Protein AF-A0A832MTA8-F1 (afdb_monomer)

Nearest PDB structures (foldseek):
  5yae-assembly1_A  TM=7.258E-01  e=3.281E-05  Streptomyces cinnamoneus

Mean predicted aligned error: 14.56 Å

Sequence (154 aa):
MGLIPLPYLDKSVTKAFFARLLPNEISFMKKYSIFVISITFLFSCTTQKKAAYKIGRKSVTYTDLSRNRPLVTEIWYPTYDIPTEKDTVTSRKAPFKTVKTIQNANVAKGKFPLLLVSHGTGGNRFSMTWFIEKMVQQGYIVVSVGHYGNTTFN

pLDDT: mean 78.02, std 18.76, range [39.62, 98.62]

Secondary structure (DSSP, 8-state):
-PPPPPP---HHHHHHHHTT--HHHHHHHHHHHHHHHHHHHHTS-----PPPPEEEEEEEEEEETTTTEEEEEEEEEEE-PPPPGGGG---TT-SSPPPP-EETPPPPSS---EEEEE--TT--TTTTHHHHHHHHHTT-EEEEEPPTTS-S--

Foldseek 3Di:
DDDDDDDDDDPVVVVVVVVPCDPVNVVVVVVVVVVVVVVVVVPPDPPPPDDFFAKAKEWDWDAPPVVRFIKTKIKIAGAPDDADPVQPDDPPPDPDDDGRYHYPGDHDDDDAAEAEDEDDAAAAQCRPVVVVNVRRRVGHTYMGIGGGPGHPDD

Structure (mmCIF, N/CA/C/O backbone):
data_AF-A0A832MTA8-F1
#
_entry.id   AF-A0A832MTA8-F1
#
loop_
_atom_site.group_PDB
_atom_site.id
_atom_site.type_symbol
_atom_site.label_atom_id
_atom_site.label_alt_id
_atom_site.label_comp_id
_atom_site.label_asym_id
_atom_site.label_entity_id
_atom_site.label_seq_id
_atom_site.pdbx_PDB_ins_code
_atom_site.Cartn_x
_atom_site.Cartn_y
_atom_site.Cartn_z
_atom_site.occupancy
_atom_site.B_iso_or_equiv
_atom_site.auth_seq_id
_atom_site.auth_comp_id
_atom_site.auth_asym_id
_atom_site.auth_atom_id
_atom_site.pdbx_PDB_model_num
ATOM 1 N N . MET A 1 1 ? -75.261 -12.636 43.009 1.00 45.19 1 MET A N 1
ATOM 2 C CA . MET A 1 1 ? -73.831 -12.374 42.734 1.00 45.19 1 MET A CA 1
ATOM 3 C C . MET A 1 1 ? -73.690 -10.897 42.408 1.00 45.19 1 MET A C 1
ATOM 5 O O . MET A 1 1 ? -74.191 -10.472 41.377 1.00 45.19 1 MET A O 1
ATOM 9 N N . GLY A 1 2 ? -73.173 -10.109 43.354 1.00 39.62 2 GLY A N 1
ATOM 10 C CA . GLY A 1 2 ? -73.123 -8.645 43.279 1.00 39.62 2 GLY A CA 1
ATOM 11 C C . GLY A 1 2 ? -71.828 -8.135 42.646 1.00 39.62 2 GLY A C 1
ATOM 12 O O . GLY A 1 2 ? -70.755 -8.665 42.923 1.00 39.62 2 GLY A O 1
ATOM 13 N N . LEU A 1 3 ? -71.950 -7.109 41.805 1.00 45.28 3 LEU A N 1
ATOM 14 C CA . LEU A 1 3 ? -70.840 -6.344 41.239 1.00 45.28 3 LEU A CA 1
ATOM 15 C C . LEU A 1 3 ? -70.431 -5.245 42.231 1.00 45.28 3 LEU A C 1
ATOM 17 O O . LEU A 1 3 ? -71.273 -4.469 42.679 1.00 45.28 3 LEU A O 1
ATOM 21 N N . ILE A 1 4 ? -69.144 -5.182 42.569 1.00 45.72 4 ILE A N 1
ATOM 22 C CA . ILE A 1 4 ? -68.544 -4.115 43.383 1.00 45.72 4 ILE A CA 1
ATOM 23 C C . ILE A 1 4 ? -68.173 -2.956 42.437 1.00 45.72 4 ILE A C 1
ATOM 25 O O . ILE A 1 4 ? -67.490 -3.214 41.443 1.00 45.72 4 ILE A O 1
ATOM 29 N N . PRO A 1 5 ? -68.573 -1.695 42.692 1.00 51.38 5 PRO A N 1
ATOM 30 C CA . PRO A 1 5 ? -68.149 -0.567 41.869 1.00 51.38 5 PRO A CA 1
ATOM 31 C C . PRO A 1 5 ? -66.755 -0.067 42.288 1.00 51.38 5 PRO A C 1
ATOM 33 O O . PRO A 1 5 ? -66.434 0.013 43.473 1.00 51.38 5 PRO A O 1
ATOM 36 N N . LEU A 1 6 ? -65.925 0.288 41.303 1.00 49.66 6 LEU A N 1
ATOM 37 C CA . LEU A 1 6 ? -64.632 0.956 41.502 1.00 49.66 6 LEU A CA 1
ATOM 38 C C . LEU A 1 6 ? -64.834 2.421 41.938 1.00 49.66 6 LEU A C 1
ATOM 40 O O . LEU A 1 6 ? -65.767 3.069 41.456 1.00 49.66 6 LEU A O 1
ATOM 44 N N . PRO A 1 7 ? -63.961 2.977 42.800 1.00 54.59 7 PRO A N 1
ATOM 45 C CA . PRO A 1 7 ? -64.104 4.347 43.266 1.00 54.59 7 PRO A CA 1
ATOM 46 C C . PRO A 1 7 ? -63.804 5.343 42.140 1.00 54.59 7 PRO A C 1
ATOM 48 O O . PRO A 1 7 ? -62.797 5.257 41.435 1.00 54.59 7 PRO A O 1
ATOM 51 N N . TYR A 1 8 ? -64.711 6.304 41.993 1.00 56.25 8 TYR A N 1
ATOM 52 C CA . TYR A 1 8 ? -64.621 7.424 41.067 1.00 56.25 8 TYR A CA 1
ATOM 53 C C . TYR A 1 8 ? -63.523 8.389 41.537 1.00 56.25 8 TYR A C 1
ATOM 55 O O . TYR A 1 8 ? -63.620 8.981 42.611 1.00 56.25 8 TYR A O 1
ATOM 63 N N . LEU A 1 9 ? -62.454 8.516 40.748 1.00 54.28 9 LEU A N 1
ATOM 64 C CA . LEU A 1 9 ? -61.319 9.384 41.057 1.00 54.28 9 LEU A CA 1
ATOM 65 C C . LEU A 1 9 ? -61.709 10.858 40.840 1.00 54.28 9 LEU A C 1
ATOM 67 O O . LEU A 1 9 ? -62.015 11.272 39.719 1.00 54.28 9 LEU A O 1
ATOM 71 N N . ASP A 1 10 ? -61.692 11.650 41.911 1.00 56.66 10 ASP A N 1
ATOM 72 C CA . ASP A 1 10 ? -62.034 13.072 41.880 1.00 56.66 10 ASP A CA 1
ATOM 73 C C . ASP A 1 10 ? -60.977 13.898 41.114 1.00 56.66 10 ASP A C 1
ATOM 75 O O . ASP A 1 10 ? -59.801 13.978 41.482 1.00 56.66 10 ASP A O 1
ATOM 79 N N . LYS A 1 11 ? -61.413 14.554 40.031 1.00 55.97 11 LYS A N 1
ATOM 80 C CA . LYS A 1 11 ? -60.588 15.439 39.191 1.00 55.97 11 LYS A CA 1
ATOM 81 C C . LYS A 1 11 ? -60.224 16.766 39.884 1.00 55.97 11 LYS A C 1
ATOM 83 O O . LYS A 1 11 ? -59.409 17.519 39.351 1.00 55.97 11 LYS A O 1
ATOM 88 N N . SER A 1 12 ? -60.802 17.072 41.047 1.00 54.53 12 SER A N 1
ATOM 89 C CA . SER A 1 12 ? -60.493 18.276 41.830 1.00 54.53 12 SER A CA 1
ATOM 90 C C . SER A 1 12 ? -59.160 18.158 42.588 1.00 54.53 12 SER A C 1
ATOM 92 O O . SER A 1 12 ? -58.394 19.122 42.663 1.00 54.53 12 SER A O 1
ATOM 94 N N . VAL A 1 13 ? -58.814 16.947 43.040 1.00 55.06 13 VAL A N 1
ATOM 95 C CA . VAL A 1 13 ? -57.594 16.666 43.815 1.00 55.06 13 VAL A CA 1
ATOM 96 C C . VAL A 1 13 ? -56.341 16.737 42.935 1.00 55.06 13 VAL A C 1
ATOM 98 O O . VAL A 1 13 ? -55.301 17.246 43.352 1.00 55.06 13 VAL A O 1
ATOM 101 N N . THR A 1 14 ? -56.447 16.324 41.670 1.00 51.00 14 THR A N 1
ATOM 102 C CA . THR A 1 14 ? -55.333 16.398 40.708 1.00 51.00 14 THR A CA 1
ATOM 103 C C . THR A 1 14 ? -55.029 17.830 40.259 1.00 51.00 14 THR A C 1
ATOM 105 O O . THR A 1 14 ? -53.866 18.160 40.030 1.00 51.00 14 THR A O 1
ATOM 108 N N . LYS A 1 15 ? -56.028 18.725 40.216 1.00 48.62 15 LYS A N 1
ATOM 109 C CA . LYS A 1 15 ? -55.802 20.158 39.949 1.00 48.62 15 LYS A CA 1
ATOM 110 C C . LYS A 1 15 ? -55.119 20.881 41.114 1.00 48.62 15 LYS A C 1
ATOM 112 O O . LYS A 1 15 ? -54.278 21.744 40.869 1.00 48.62 15 LYS A O 1
ATOM 117 N N . ALA A 1 16 ? -55.428 20.517 42.359 1.00 47.94 16 ALA A N 1
ATOM 118 C CA . ALA A 1 16 ? -54.817 21.134 43.540 1.00 47.94 16 ALA A CA 1
ATOM 119 C C . ALA A 1 16 ? -53.334 20.756 43.713 1.00 47.94 16 ALA A C 1
ATOM 121 O O . ALA A 1 16 ? -52.541 21.574 44.176 1.00 47.94 16 A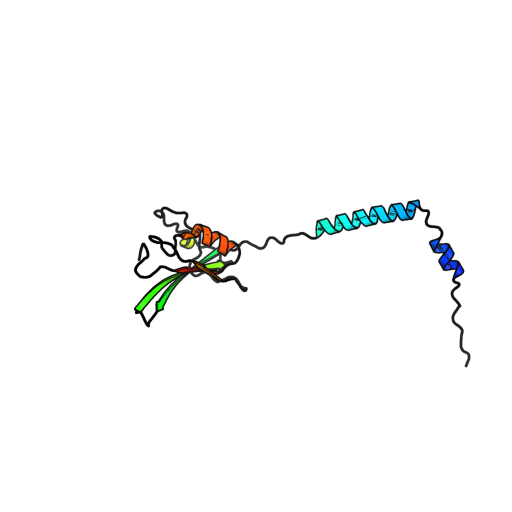LA A O 1
ATOM 122 N N . PHE A 1 17 ? -52.943 19.552 43.284 1.00 49.97 17 PHE A N 1
ATOM 123 C CA . PHE A 1 17 ? -51.554 19.097 43.374 1.00 49.97 17 PHE A CA 1
ATOM 124 C C . PHE A 1 17 ? -50.619 19.836 42.397 1.00 49.97 17 PHE A C 1
ATOM 126 O O . PHE A 1 17 ? -49.465 20.098 42.721 1.00 49.97 17 PHE A O 1
ATOM 133 N N . PHE A 1 18 ? -51.126 20.252 41.229 1.00 48.38 18 PHE A N 1
ATOM 134 C CA . PHE A 1 18 ? -50.344 21.007 40.239 1.00 48.38 18 PHE A CA 1
ATOM 135 C C . PHE A 1 18 ? -50.323 22.528 40.472 1.00 48.38 18 PHE A C 1
ATOM 137 O O . PHE A 1 18 ? -49.414 23.202 39.994 1.00 48.38 18 PHE A O 1
ATOM 144 N N . ALA A 1 19 ? -51.275 23.086 41.226 1.00 48.56 19 ALA A N 1
ATOM 145 C CA . ALA A 1 19 ? -51.400 24.535 41.424 1.00 48.56 19 ALA A CA 1
ATOM 146 C C . ALA A 1 19 ? -50.484 25.127 42.519 1.00 48.56 19 ALA A C 1
ATOM 148 O O . ALA A 1 19 ? -50.517 26.335 42.747 1.00 48.56 19 ALA A O 1
ATOM 149 N N . ARG A 1 20 ? -49.672 24.309 43.208 1.00 50.44 20 ARG A N 1
ATOM 150 C CA . ARG A 1 20 ? -48.833 24.752 44.343 1.00 50.44 20 ARG A CA 1
ATOM 151 C C . ARG A 1 20 ? -47.325 24.727 44.086 1.00 50.44 20 ARG A C 1
ATOM 153 O O . ARG A 1 20 ? -46.544 24.937 45.011 1.00 50.44 20 ARG A O 1
ATOM 160 N N . LEU A 1 21 ? -46.895 24.535 42.843 1.00 53.91 21 LEU A N 1
ATOM 161 C CA . LEU A 1 21 ? -45.504 24.798 42.480 1.00 53.91 21 LEU A CA 1
ATOM 162 C C . LEU A 1 21 ? -45.344 26.303 42.265 1.00 53.91 21 LEU A C 1
ATOM 164 O O . LEU A 1 21 ? -45.790 26.857 41.262 1.00 53.91 21 LEU A O 1
ATOM 168 N N . LEU A 1 22 ? -44.749 26.972 43.255 1.00 59.28 22 LEU A N 1
ATOM 169 C CA . LEU A 1 22 ? -44.423 28.394 43.183 1.00 59.28 22 LEU A CA 1
ATOM 170 C C . LEU A 1 22 ? -43.591 28.659 41.909 1.00 59.28 22 LEU A C 1
ATOM 172 O O . LEU A 1 22 ? -42.738 27.838 41.569 1.00 59.28 22 LEU A O 1
ATOM 176 N N . PRO A 1 23 ? -43.770 29.791 41.205 1.00 57.44 23 PRO A N 1
ATOM 177 C CA . PRO A 1 23 ? -43.077 30.077 39.939 1.00 57.44 23 PRO A CA 1
ATOM 178 C C . PRO A 1 23 ? -41.539 29.970 40.021 1.00 57.44 23 PRO A C 1
ATOM 180 O O . PRO A 1 23 ? -40.878 29.676 39.022 1.00 57.44 23 PRO A O 1
ATOM 183 N N . ASN A 1 24 ? -40.972 30.123 41.222 1.00 55.72 24 ASN A N 1
ATOM 184 C CA . ASN A 1 24 ? -39.550 29.921 41.495 1.00 55.72 24 ASN A CA 1
ATOM 185 C C . ASN A 1 24 ? -39.102 28.453 41.381 1.00 55.72 24 ASN A C 1
ATOM 187 O O . ASN A 1 24 ? -38.003 28.217 40.891 1.00 55.72 24 ASN A O 1
ATOM 191 N N . GLU A 1 25 ? -39.942 27.479 41.738 1.00 56.44 25 GLU A N 1
ATOM 192 C CA . GLU A 1 25 ? -39.642 26.038 41.646 1.00 56.44 25 GLU A CA 1
ATOM 193 C C . GLU A 1 25 ? -39.560 25.578 40.180 1.00 56.44 25 GLU A C 1
ATOM 195 O O . GLU A 1 25 ? -38.669 24.827 39.793 1.00 56.44 25 GLU A O 1
ATOM 200 N N . ILE A 1 26 ? -40.434 26.106 39.316 1.00 59.16 26 ILE A N 1
ATOM 201 C CA . ILE A 1 26 ? -40.448 25.796 37.875 1.00 59.16 26 ILE A CA 1
ATOM 202 C C . ILE A 1 26 ? -39.219 26.402 37.177 1.00 59.16 26 ILE A C 1
ATOM 204 O O . ILE A 1 26 ? -38.578 25.751 36.348 1.00 59.16 26 ILE A O 1
ATOM 208 N N . SER A 1 27 ? -38.861 27.640 37.533 1.00 59.38 27 SER A N 1
ATOM 209 C CA . SER A 1 27 ? -37.636 28.312 37.076 1.00 59.38 27 SER A CA 1
ATOM 210 C C . SER A 1 27 ? -36.379 27.559 37.523 1.00 59.38 27 SER A C 1
ATOM 212 O O . SER A 1 27 ? -35.484 27.305 36.712 1.00 59.38 27 SER A O 1
ATOM 214 N N . PHE A 1 28 ? -36.353 27.130 38.788 1.00 62.59 28 PHE A N 1
ATOM 215 C CA . PHE A 1 28 ? -35.290 26.328 39.383 1.00 62.59 28 PHE A CA 1
ATOM 216 C C . PHE A 1 28 ? -35.121 25.012 38.609 1.00 62.59 28 PHE A C 1
ATOM 218 O O . PHE A 1 28 ? -34.079 24.802 37.987 1.00 62.59 28 PHE A O 1
ATOM 225 N N . MET A 1 29 ? -36.166 24.187 38.499 1.00 60.28 29 MET A N 1
ATOM 226 C CA . MET A 1 29 ? -36.124 22.896 37.792 1.00 60.28 29 MET A CA 1
ATOM 227 C C . MET A 1 29 ? -35.709 23.012 36.315 1.00 60.28 29 MET A C 1
ATOM 229 O O . MET A 1 29 ? -34.962 22.167 35.819 1.00 60.28 29 MET A O 1
ATOM 233 N N . LYS A 1 30 ? -36.116 24.075 35.607 1.00 57.09 30 LYS A N 1
ATOM 234 C CA . LYS A 1 30 ? -35.725 24.316 34.205 1.00 57.09 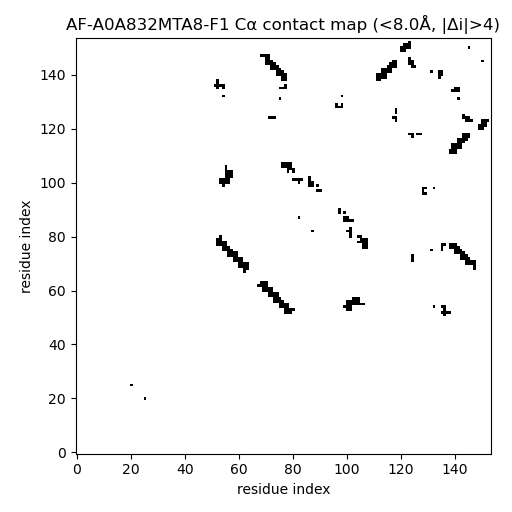30 LYS A CA 1
ATOM 235 C C . LYS A 1 30 ? -34.237 24.671 34.070 1.00 57.09 30 LYS A C 1
ATOM 237 O O . LYS A 1 30 ? -33.592 24.237 33.118 1.00 57.09 30 LYS A O 1
ATOM 242 N N . LYS A 1 31 ? -33.671 25.393 35.045 1.00 60.00 31 LYS A N 1
ATOM 243 C CA . LYS A 1 31 ? -32.244 25.760 35.102 1.00 60.00 31 LYS A CA 1
ATOM 244 C C . LYS A 1 31 ? -31.352 24.542 35.364 1.00 60.00 31 LYS A C 1
ATOM 246 O O . LYS A 1 31 ? -30.348 24.372 34.675 1.00 60.00 31 LYS A O 1
ATOM 251 N N . TYR A 1 32 ? -31.752 23.659 36.285 1.00 63.19 32 TYR A N 1
ATOM 252 C CA . TYR A 1 32 ? -31.035 22.401 36.540 1.00 63.19 32 TYR A CA 1
ATOM 253 C C . TYR A 1 32 ? -31.218 21.388 35.406 1.00 63.19 32 TYR A C 1
ATOM 255 O O . TYR A 1 32 ? -30.266 20.694 35.069 1.00 63.19 32 TYR A O 1
ATOM 263 N N . SER A 1 33 ? -32.381 21.347 34.747 1.00 60.69 33 SER A N 1
ATOM 264 C CA . SER A 1 33 ? -32.599 20.494 33.570 1.00 60.69 33 SER A CA 1
ATOM 265 C C . SER A 1 33 ? -31.689 20.888 32.396 1.00 60.69 33 SER A C 1
ATOM 267 O O . SER A 1 33 ? -31.032 20.021 31.823 1.00 60.69 33 SER A O 1
ATOM 269 N N . ILE A 1 34 ? -31.539 22.188 32.105 1.00 61.38 34 ILE A N 1
ATOM 270 C CA . ILE A 1 34 ? -30.582 22.687 31.095 1.00 61.38 34 ILE A CA 1
ATOM 271 C C . ILE A 1 34 ? -29.134 22.351 31.489 1.00 61.38 34 ILE A C 1
ATOM 273 O O . ILE A 1 34 ? -28.332 21.968 30.638 1.00 61.38 34 ILE A O 1
ATOM 277 N N . PHE A 1 35 ? -28.793 22.446 32.777 1.00 64.38 35 PHE A N 1
ATOM 278 C CA . PHE A 1 35 ? -27.452 22.124 33.269 1.00 64.38 35 PHE A CA 1
ATOM 279 C C . PHE A 1 35 ? -27.125 20.623 33.150 1.00 64.38 35 PHE A C 1
ATOM 281 O O . PHE A 1 35 ? -26.031 20.260 32.722 1.00 64.38 35 PHE A O 1
ATOM 288 N N . VAL A 1 36 ? -28.090 19.744 33.444 1.00 65.19 36 VAL A N 1
ATOM 289 C CA . VAL A 1 36 ? -27.952 18.280 33.327 1.00 65.19 36 VAL A CA 1
ATOM 290 C C . VAL A 1 36 ? -27.879 17.829 31.860 1.00 65.19 36 VAL A C 1
ATOM 292 O O . VAL A 1 36 ? -27.093 16.936 31.535 1.00 65.19 36 VAL A O 1
ATOM 295 N N . ILE A 1 37 ? -28.624 18.472 30.953 1.00 63.69 37 ILE A N 1
ATOM 296 C CA . ILE A 1 37 ? -28.548 18.214 29.502 1.00 63.69 37 ILE A CA 1
ATOM 297 C C . ILE A 1 37 ? -27.181 18.650 28.941 1.00 63.69 37 ILE A C 1
ATOM 299 O O . ILE A 1 37 ? -26.559 17.905 28.185 1.00 63.69 37 ILE A O 1
ATOM 303 N N . SER A 1 38 ? -26.654 19.803 29.365 1.00 61.81 38 SER A N 1
ATOM 304 C CA . SER A 1 38 ? -25.304 20.249 28.977 1.00 61.81 38 SER A CA 1
ATOM 305 C C . SER A 1 38 ? -24.198 19.332 29.512 1.00 61.81 38 SER A C 1
ATOM 307 O O . SER A 1 38 ? -23.239 19.044 28.799 1.00 61.81 38 SER A O 1
ATOM 309 N N . ILE A 1 39 ? -24.336 18.819 30.739 1.00 64.12 39 ILE A N 1
ATOM 310 C CA . ILE A 1 39 ? -23.382 17.868 31.330 1.00 64.12 39 ILE A CA 1
ATOM 311 C C . ILE A 1 39 ? -23.395 16.516 30.607 1.00 64.12 39 ILE A C 1
ATOM 313 O O . ILE A 1 39 ? -22.334 15.953 30.353 1.00 64.12 39 ILE A O 1
ATOM 317 N N . THR A 1 40 ? -24.560 16.001 30.216 1.00 60.59 40 THR A N 1
ATOM 318 C CA . THR A 1 40 ? -24.658 14.717 29.495 1.00 60.59 40 THR A CA 1
ATOM 319 C C . THR A 1 40 ? -24.173 14.806 28.044 1.00 60.59 40 THR A C 1
ATOM 321 O O . THR A 1 40 ? -23.583 13.846 27.542 1.00 60.59 40 THR A O 1
ATOM 324 N N . PHE A 1 41 ? -24.309 15.966 27.390 1.00 60.81 4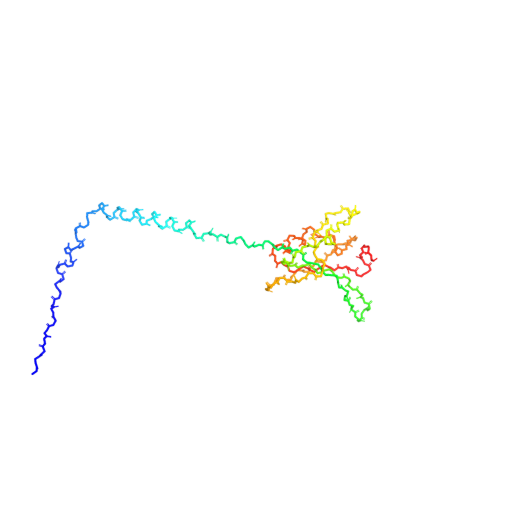1 PHE A N 1
ATOM 325 C CA . PHE A 1 41 ? -23.750 16.201 26.053 1.00 60.81 41 PHE A CA 1
ATOM 326 C C . PHE A 1 41 ? -22.209 16.197 26.049 1.00 60.81 41 PHE A C 1
ATOM 328 O O . PHE A 1 41 ? -21.590 15.682 25.118 1.00 60.81 41 PHE A O 1
ATOM 335 N N . LEU A 1 42 ? -21.578 16.680 27.126 1.00 60.34 42 LEU A N 1
ATOM 336 C CA . LEU A 1 42 ? -20.116 16.686 27.282 1.00 60.34 42 LEU A CA 1
ATOM 337 C C . LEU A 1 42 ? -19.512 15.287 27.512 1.00 60.34 42 LEU A C 1
ATOM 339 O O . LEU A 1 42 ? -18.334 15.083 27.227 1.00 60.34 42 LEU A O 1
ATOM 343 N N . PHE A 1 43 ? -20.300 14.305 27.965 1.00 59.16 43 PHE A N 1
ATOM 344 C CA . PHE A 1 43 ? -19.830 12.932 28.206 1.00 59.16 43 PHE A CA 1
ATOM 345 C C . PHE A 1 43 ? -19.937 11.991 26.988 1.00 59.16 43 PHE A C 1
ATOM 347 O O . PHE A 1 43 ? -19.394 10.887 27.029 1.00 59.16 43 PHE A O 1
ATOM 354 N N . SER A 1 44 ? -20.580 12.400 25.886 1.00 57.41 44 SER A N 1
ATOM 355 C CA . SER A 1 44 ? -20.823 11.514 24.727 1.00 57.41 44 SER A CA 1
ATOM 356 C C . SER A 1 44 ? -19.655 11.355 23.745 1.00 57.41 44 SER A C 1
ATOM 358 O O . SER A 1 44 ? -19.775 10.597 22.787 1.00 57.41 44 SER A O 1
ATOM 360 N N . CYS A 1 45 ? -18.504 11.998 23.962 1.00 56.03 45 CYS A N 1
ATOM 361 C CA . CYS A 1 45 ? -17.348 11.846 23.070 1.00 56.03 45 CYS A CA 1
ATOM 362 C C . CYS A 1 45 ? -16.156 11.192 23.776 1.00 56.03 45 CYS A C 1
ATOM 364 O O . CYS A 1 45 ? -15.069 11.760 23.873 1.00 56.03 45 CYS A O 1
ATOM 366 N N . THR A 1 46 ? -16.337 9.965 24.265 1.00 61.72 46 THR A N 1
ATOM 367 C CA . THR A 1 46 ? -15.185 9.104 24.553 1.00 61.72 46 THR A CA 1
ATOM 368 C C . THR A 1 46 ? -14.762 8.437 23.245 1.00 61.72 46 THR A C 1
ATOM 370 O O . THR A 1 46 ? -15.297 7.416 22.822 1.00 61.72 46 THR A O 1
ATOM 373 N N . THR A 1 47 ? -13.804 9.045 22.541 1.00 64.81 47 THR A N 1
ATOM 374 C CA . THR A 1 47 ? -13.166 8.384 21.398 1.00 64.81 47 THR A CA 1
ATOM 375 C C . THR A 1 47 ? -12.360 7.200 21.927 1.00 64.81 47 THR A C 1
ATOM 377 O O . THR A 1 47 ? -11.304 7.358 22.539 1.00 64.81 47 THR A O 1
ATOM 380 N N . GLN A 1 48 ? -12.871 5.984 21.727 1.00 60.88 48 GLN A N 1
ATOM 381 C CA . GLN A 1 48 ? -12.132 4.771 22.053 1.00 60.88 48 GLN A CA 1
ATOM 382 C C . GLN A 1 48 ? -10.857 4.751 21.202 1.00 60.88 48 GLN A C 1
ATOM 384 O O . GLN A 1 48 ? -10.904 4.541 19.988 1.00 60.88 48 GLN A O 1
ATOM 389 N N . LYS A 1 49 ? -9.705 5.014 21.829 1.00 62.00 49 LYS A N 1
ATOM 390 C CA . LYS A 1 49 ? -8.401 5.017 21.163 1.00 62.00 49 LYS A CA 1
ATOM 391 C C . LYS A 1 49 ? -8.073 3.592 20.716 1.00 62.00 49 LYS A C 1
ATOM 393 O O . LYS A 1 49 ? -7.486 2.813 21.463 1.00 62.00 49 LYS A O 1
ATOM 398 N N . LYS A 1 50 ? -8.490 3.231 19.500 1.00 66.50 50 LYS A N 1
ATOM 399 C CA . LYS A 1 50 ? -8.153 1.944 18.887 1.00 66.50 50 LYS A CA 1
ATOM 400 C C . LYS A 1 50 ? -6.629 1.852 18.778 1.00 66.50 50 LYS A C 1
ATOM 402 O O . LYS A 1 50 ? -5.980 2.828 18.399 1.00 66.50 50 LYS A O 1
ATOM 407 N N . ALA A 1 51 ? -6.059 0.699 19.130 1.00 72.88 51 ALA A N 1
ATOM 408 C CA . ALA A 1 51 ? -4.627 0.466 18.976 1.00 72.88 51 ALA A CA 1
ATOM 409 C C . ALA A 1 51 ? -4.212 0.778 17.530 1.00 72.88 51 ALA A C 1
ATOM 411 O O . ALA A 1 51 ? -4.819 0.262 16.586 1.00 72.88 5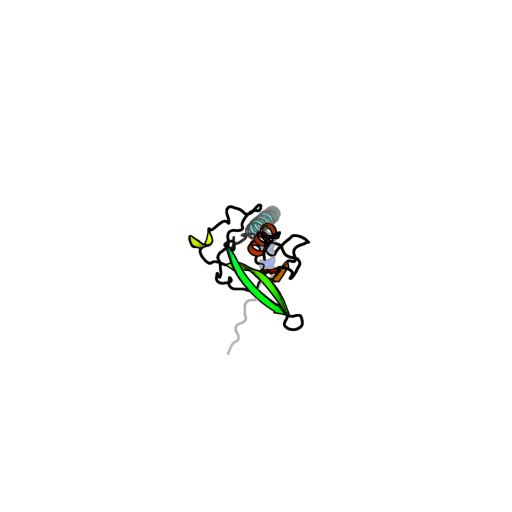1 ALA A O 1
ATOM 412 N N . ALA A 1 52 ? -3.219 1.655 17.370 1.00 86.56 52 ALA A N 1
ATOM 413 C CA . ALA A 1 52 ? -2.751 2.074 16.057 1.00 86.56 52 ALA A CA 1
ATOM 414 C C . ALA A 1 52 ? -2.194 0.869 15.293 1.00 86.56 52 ALA A C 1
ATOM 416 O O . ALA A 1 52 ? -1.464 0.049 15.856 1.00 86.56 52 ALA A O 1
ATOM 417 N N . TYR A 1 53 ? -2.538 0.763 14.011 1.00 94.81 53 TYR A N 1
ATOM 418 C CA . TYR A 1 53 ? -2.023 -0.307 13.171 1.00 94.81 53 TYR A CA 1
ATOM 419 C C . TYR A 1 53 ? -0.509 -0.187 13.001 1.00 94.81 53 TYR A C 1
ATOM 421 O O . TYR A 1 53 ? 0.029 0.897 12.758 1.00 94.81 53 TYR A O 1
ATOM 429 N N . LYS A 1 54 ? 0.170 -1.330 13.076 1.00 95.38 54 LYS A N 1
ATOM 430 C CA . LYS A 1 54 ? 1.509 -1.484 12.511 1.00 95.38 54 LYS A CA 1
ATOM 431 C C . LYS A 1 54 ? 1.368 -1.783 11.020 1.00 95.38 54 LYS A C 1
ATOM 433 O O . LYS A 1 54 ? 0.267 -2.029 10.525 1.00 95.38 54 LYS A O 1
ATOM 438 N N . ILE A 1 55 ? 2.486 -1.762 10.306 1.00 95.56 55 ILE A N 1
ATOM 439 C CA . ILE A 1 55 ? 2.497 -1.895 8.849 1.00 95.56 55 ILE A CA 1
ATOM 440 C C . ILE A 1 55 ? 3.096 -3.248 8.484 1.00 95.56 55 ILE A C 1
ATOM 442 O O . ILE A 1 55 ? 4.280 -3.491 8.709 1.00 95.56 55 ILE A O 1
ATOM 446 N N . GLY A 1 56 ? 2.272 -4.127 7.926 1.00 96.19 56 GLY A N 1
ATOM 447 C CA . GLY A 1 56 ? 2.724 -5.328 7.240 1.00 96.19 56 GLY A CA 1
ATOM 448 C C . GLY A 1 56 ? 3.110 -4.996 5.802 1.00 96.19 56 GLY A C 1
ATOM 449 O O . GLY A 1 56 ? 2.548 -4.072 5.206 1.00 96.19 56 GLY A O 1
ATOM 450 N N . ARG A 1 57 ? 4.076 -5.731 5.250 1.00 95.31 57 ARG A N 1
ATOM 451 C CA . ARG A 1 57 ? 4.523 -5.570 3.863 1.00 95.31 57 ARG A CA 1
ATOM 452 C C . ARG A 1 57 ? 4.697 -6.917 3.180 1.00 95.31 57 ARG A C 1
ATOM 454 O O . ARG A 1 57 ? 5.286 -7.831 3.752 1.00 95.31 57 ARG A O 1
ATOM 461 N N . LYS A 1 58 ? 4.244 -7.018 1.932 1.00 95.56 58 LYS A N 1
ATOM 462 C CA . LYS A 1 58 ? 4.457 -8.181 1.067 1.00 95.56 58 LYS A CA 1
ATOM 463 C C . LYS A 1 58 ? 4.860 -7.734 -0.335 1.00 95.56 58 LYS A C 1
ATOM 465 O O . LYS A 1 58 ? 4.190 -6.894 -0.926 1.00 95.56 58 LYS A O 1
ATOM 470 N N . SER A 1 59 ? 5.915 -8.338 -0.871 1.00 94.50 59 SER A N 1
ATOM 471 C CA . SER A 1 59 ? 6.342 -8.151 -2.261 1.00 94.50 59 SER A CA 1
ATOM 472 C C . SER A 1 59 ? 5.802 -9.302 -3.106 1.00 94.50 59 SER A C 1
ATOM 474 O O . SER A 1 59 ? 5.959 -10.465 -2.734 1.00 94.50 59 SER A O 1
ATOM 476 N N . VAL A 1 60 ? 5.151 -8.992 -4.223 1.00 95.75 60 VAL A N 1
ATOM 477 C CA . VAL A 1 60 ? 4.592 -9.971 -5.165 1.00 95.75 60 VAL A CA 1
ATOM 478 C C . VAL A 1 60 ? 4.889 -9.504 -6.584 1.00 95.75 60 VAL A C 1
ATOM 480 O O . VAL A 1 60 ? 4.789 -8.315 -6.871 1.00 95.75 60 VAL A O 1
ATOM 483 N N . THR A 1 61 ? 5.216 -10.424 -7.484 1.00 95.25 61 THR A N 1
ATOM 484 C CA . THR A 1 61 ? 5.318 -10.122 -8.916 1.00 95.25 61 THR A CA 1
ATOM 485 C C . THR A 1 61 ? 4.125 -10.733 -9.629 1.00 95.25 61 THR A C 1
ATOM 487 O O . THR A 1 61 ? 3.934 -11.946 -9.588 1.00 95.25 61 THR A O 1
ATOM 490 N N . TYR A 1 62 ? 3.329 -9.888 -10.278 1.00 94.44 62 TYR A N 1
ATOM 491 C CA . TYR A 1 62 ? 2.283 -10.327 -11.199 1.00 94.44 62 TYR A CA 1
ATOM 492 C C . TYR A 1 62 ? 2.812 -10.260 -12.625 1.00 94.44 62 TYR A C 1
ATOM 494 O O . TYR A 1 62 ? 3.572 -9.352 -12.947 1.00 94.44 62 TYR A O 1
ATOM 502 N N . THR A 1 63 ? 2.395 -11.180 -13.487 1.00 95.12 63 THR A N 1
ATOM 503 C CA . THR A 1 63 ? 2.801 -11.169 -14.895 1.00 95.12 63 THR A CA 1
ATOM 504 C C . THR A 1 63 ? 1.575 -10.984 -15.765 1.00 95.12 63 THR A C 1
ATOM 506 O O . THR A 1 63 ? 0.664 -11.809 -15.748 1.00 95.12 63 THR A O 1
ATOM 509 N N . ASP A 1 64 ? 1.558 -9.908 -16.546 1.00 94.25 64 ASP A N 1
ATOM 510 C CA . ASP A 1 64 ? 0.623 -9.785 -17.656 1.00 94.25 64 ASP A CA 1
ATOM 511 C C . ASP A 1 64 ? 1.124 -10.663 -18.806 1.00 94.25 64 ASP A C 1
ATOM 513 O O . ASP A 1 64 ? 2.032 -10.281 -19.550 1.00 94.25 64 ASP A O 1
ATOM 517 N N . LEU A 1 65 ? 0.547 -11.862 -18.911 1.00 95.25 65 LEU A N 1
ATOM 518 C CA . LEU A 1 65 ? 0.944 -12.881 -19.883 1.00 95.25 65 LEU A CA 1
ATOM 519 C C . LEU A 1 65 ? 0.741 -12.423 -21.332 1.00 95.25 65 LEU A C 1
ATOM 521 O O . LEU A 1 65 ? 1.530 -12.797 -22.192 1.00 95.25 65 LEU A O 1
ATOM 525 N N . SER A 1 66 ? -0.257 -11.574 -21.602 1.00 97.06 66 SER A N 1
ATOM 526 C CA . SER A 1 66 ? -0.553 -11.100 -22.963 1.00 97.06 66 SER A CA 1
ATOM 527 C C . SER A 1 66 ? 0.555 -10.215 -23.540 1.00 97.06 66 SER A C 1
ATOM 529 O O . SER A 1 66 ? 0.755 -10.169 -24.751 1.00 97.06 66 SER A O 1
ATOM 531 N N . ARG A 1 6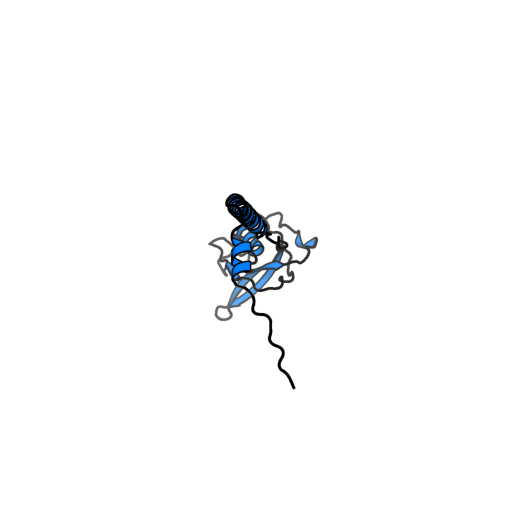7 ? 1.294 -9.523 -22.664 1.00 94.88 67 ARG A N 1
ATOM 532 C CA . ARG A 1 67 ? 2.379 -8.595 -23.020 1.00 94.88 67 ARG A CA 1
ATOM 533 C C . ARG A 1 67 ? 3.746 -9.037 -22.500 1.00 94.88 67 ARG A C 1
ATOM 535 O O . ARG A 1 67 ? 4.705 -8.281 -22.619 1.00 94.88 67 ARG A O 1
ATOM 542 N N . ASN A 1 68 ? 3.821 -10.217 -21.880 1.00 92.81 68 ASN A N 1
ATOM 543 C CA . ASN A 1 68 ? 4.988 -10.717 -21.153 1.00 92.81 68 ASN A CA 1
ATOM 544 C C . ASN A 1 68 ? 5.598 -9.669 -20.198 1.00 92.81 68 ASN A C 1
ATOM 546 O O . ASN A 1 68 ? 6.811 -9.464 -20.142 1.00 92.81 68 ASN A O 1
ATOM 550 N N . ARG A 1 69 ? 4.731 -8.943 -19.482 1.00 93.31 69 ARG A N 1
ATOM 551 C CA . ARG A 1 69 ? 5.114 -7.776 -18.681 1.00 93.31 69 ARG A CA 1
ATOM 552 C C . ARG A 1 69 ? 5.045 -8.107 -17.185 1.00 93.31 69 ARG A C 1
ATOM 554 O O . ARG A 1 69 ? 3.938 -8.152 -16.642 1.00 93.31 69 ARG A O 1
ATOM 561 N N . PRO A 1 70 ? 6.184 -8.302 -16.493 1.00 93.56 70 PRO A N 1
ATOM 562 C CA . PRO A 1 70 ? 6.197 -8.440 -15.043 1.00 93.56 70 PRO A CA 1
ATOM 563 C C . PRO A 1 70 ? 5.917 -7.095 -14.357 1.00 93.56 70 PRO A C 1
ATOM 565 O O . PRO A 1 70 ? 6.410 -6.042 -14.761 1.00 93.56 70 PRO A O 1
ATOM 568 N N . LEU A 1 71 ? 5.133 -7.145 -13.287 1.00 92.81 71 LEU A N 1
ATOM 569 C CA . LEU A 1 71 ? 4.718 -6.027 -12.449 1.00 92.81 71 LEU A CA 1
ATOM 570 C C . LEU A 1 71 ? 5.116 -6.330 -11.005 1.00 92.81 71 LEU A C 1
ATOM 572 O O . LEU A 1 71 ? 4.373 -6.960 -10.243 1.00 92.81 71 LEU A O 1
ATOM 576 N N . VAL A 1 72 ? 6.318 -5.889 -10.633 1.00 94.25 72 VAL A N 1
ATOM 577 C CA . VAL A 1 72 ? 6.809 -5.999 -9.256 1.00 94.25 72 VAL A CA 1
ATOM 578 C C . VAL A 1 72 ? 5.983 -5.067 -8.377 1.00 94.25 72 VAL A C 1
ATOM 580 O O . VAL A 1 72 ? 5.947 -3.857 -8.591 1.00 94.25 72 VAL A O 1
ATOM 583 N N . THR A 1 73 ? 5.307 -5.636 -7.392 1.00 95.19 73 THR A N 1
ATOM 584 C CA . THR A 1 73 ? 4.263 -4.971 -6.619 1.00 95.19 73 THR A CA 1
ATOM 585 C C . THR A 1 73 ? 4.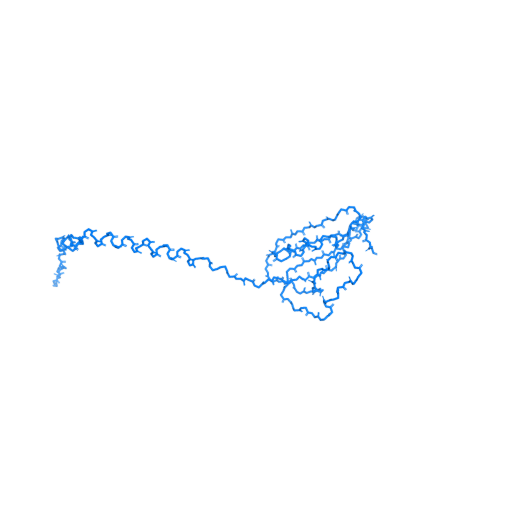554 -5.098 -5.130 1.00 95.19 73 THR A C 1
ATOM 587 O O . THR A 1 73 ? 4.806 -6.192 -4.628 1.00 95.19 73 THR A O 1
ATOM 590 N N . GLU A 1 74 ? 4.494 -3.986 -4.404 1.00 96.00 74 GLU A N 1
ATOM 591 C CA . GLU A 1 74 ? 4.516 -3.976 -2.943 1.00 96.00 74 GLU A CA 1
ATOM 592 C C . GLU A 1 74 ? 3.105 -3.750 -2.415 1.00 96.00 74 GLU A C 1
ATOM 594 O O . GLU A 1 74 ? 2.394 -2.844 -2.847 1.00 96.00 74 GLU A O 1
ATOM 599 N N . ILE A 1 75 ? 2.716 -4.568 -1.448 1.00 98.00 75 ILE A N 1
ATOM 600 C CA . ILE A 1 75 ? 1.434 -4.495 -0.763 1.00 98.00 75 ILE A CA 1
ATOM 601 C C . ILE A 1 75 ? 1.723 -4.139 0.690 1.00 98.00 75 ILE A C 1
ATOM 603 O O . ILE A 1 75 ? 2.453 -4.855 1.375 1.00 98.00 75 ILE A O 1
ATOM 607 N N . TRP A 1 76 ? 1.135 -3.046 1.156 1.00 97.69 76 TRP A N 1
ATOM 608 C CA . TRP A 1 76 ? 1.290 -2.492 2.494 1.00 97.69 76 TRP A CA 1
ATOM 609 C C . TRP A 1 76 ? -0.064 -2.525 3.181 1.00 97.69 76 TRP A C 1
ATOM 611 O O . TRP A 1 76 ? -1.065 -2.114 2.593 1.00 97.69 76 TRP A O 1
ATOM 621 N N . TYR A 1 77 ? -0.123 -3.034 4.404 1.00 98.31 77 TYR A N 1
ATOM 622 C CA . TYR A 1 77 ? -1.412 -3.311 5.026 1.00 98.31 77 TYR A CA 1
ATOM 623 C C . TYR A 1 77 ? -1.391 -3.192 6.547 1.00 98.31 77 TYR A C 1
ATOM 625 O O . TYR A 1 77 ? -0.337 -3.349 7.171 1.00 98.31 77 TYR A O 1
ATOM 633 N N . PRO A 1 78 ? -2.558 -2.937 7.165 1.00 97.94 78 PRO A N 1
ATOM 634 C CA . PRO A 1 78 ? -2.680 -2.891 8.611 1.00 97.94 78 PRO A CA 1
ATOM 635 C C . PRO A 1 78 ? -2.377 -4.261 9.222 1.00 97.94 78 PRO A C 1
ATOM 637 O O . PRO A 1 78 ? -2.917 -5.273 8.776 1.00 97.94 78 PRO A O 1
ATOM 640 N N . THR A 1 79 ? -1.545 -4.304 10.259 1.00 97.31 79 THR A N 1
ATOM 641 C CA . THR A 1 79 ? -1.275 -5.520 11.040 1.00 97.31 79 THR A CA 1
ATOM 642 C C . THR A 1 79 ? -1.216 -5.218 12.536 1.00 97.31 79 THR A C 1
ATOM 644 O O . THR A 1 79 ? -0.927 -4.091 12.954 1.00 97.31 79 THR A O 1
ATOM 647 N N . TYR A 1 80 ? -1.494 -6.241 13.344 1.00 95.69 80 TYR A N 1
ATOM 648 C CA . TYR A 1 80 ? -1.292 -6.230 14.793 1.00 95.69 80 TYR A CA 1
ATOM 649 C C . TYR A 1 80 ? -0.066 -7.043 15.229 1.00 95.69 80 TYR A C 1
ATOM 651 O O . TYR A 1 80 ? 0.284 -7.014 16.412 1.00 95.69 80 TYR A O 1
ATOM 659 N N . ASP A 1 81 ? 0.618 -7.702 14.290 1.00 94.81 81 ASP A N 1
ATOM 660 C CA . ASP A 1 81 ? 1.781 -8.543 14.567 1.00 94.81 81 ASP A CA 1
ATOM 661 C C . ASP A 1 81 ? 2.896 -7.754 15.270 1.00 94.81 81 ASP A C 1
ATOM 663 O O . ASP A 1 81 ? 2.991 -6.522 15.207 1.00 94.81 81 ASP A O 1
ATOM 667 N N . ILE A 1 82 ? 3.746 -8.454 16.014 1.00 90.56 82 ILE A N 1
ATOM 668 C CA . ILE A 1 82 ? 4.844 -7.839 16.759 1.00 90.56 82 ILE A CA 1
ATOM 669 C C . ILE A 1 82 ? 6.110 -7.900 15.894 1.00 90.56 82 ILE A C 1
ATOM 671 O O . ILE A 1 82 ? 6.462 -8.989 15.453 1.00 90.56 82 ILE A O 1
ATOM 675 N N . PRO A 1 83 ? 6.791 -6.763 15.634 1.00 86.31 83 PRO A N 1
ATOM 676 C CA . PRO A 1 83 ? 8.036 -6.774 14.876 1.00 86.31 83 PRO A CA 1
ATOM 677 C C . PRO A 1 83 ? 9.099 -7.611 15.587 1.00 86.31 83 PRO A C 1
ATOM 679 O O . PRO A 1 83 ? 9.283 -7.474 16.796 1.00 86.31 83 PRO A O 1
ATOM 682 N N . THR A 1 84 ? 9.828 -8.412 14.824 1.00 82.50 84 THR A N 1
ATOM 683 C CA . THR A 1 84 ? 11.035 -9.119 15.263 1.00 82.50 84 THR A CA 1
ATOM 684 C C . THR A 1 84 ? 12.283 -8.278 14.983 1.00 82.50 84 THR A C 1
ATOM 686 O O . THR A 1 84 ? 12.222 -7.269 14.278 1.00 82.50 84 THR A O 1
ATOM 689 N N . GLU A 1 85 ? 13.450 -8.685 15.490 1.00 72.25 85 GLU A N 1
ATOM 690 C CA . GLU A 1 85 ? 14.718 -7.994 15.199 1.00 72.25 85 GLU A CA 1
ATOM 691 C C . GLU A 1 85 ? 15.006 -7.906 13.689 1.00 72.25 85 GLU A C 1
ATOM 693 O O . GLU A 1 85 ? 15.498 -6.886 13.204 1.00 72.25 85 GLU A O 1
ATOM 698 N N . LYS A 1 86 ? 14.598 -8.918 12.913 1.00 69.75 86 LYS A N 1
ATOM 699 C CA . LYS A 1 86 ? 14.749 -8.952 11.448 1.00 69.75 86 LYS A CA 1
ATOM 700 C C . LYS A 1 86 ? 13.885 -7.910 10.722 1.00 69.75 86 LYS A C 1
ATOM 702 O O . LYS A 1 86 ? 14.257 -7.468 9.640 1.00 69.75 86 LYS A O 1
ATOM 707 N N . ASP A 1 87 ? 12.783 -7.468 11.329 1.00 68.81 87 ASP A N 1
ATOM 708 C CA . ASP A 1 87 ? 11.872 -6.452 10.772 1.00 68.81 87 ASP A CA 1
ATOM 709 C C . ASP A 1 87 ? 12.389 -5.016 10.974 1.00 68.81 87 ASP A C 1
ATOM 711 O O . ASP A 1 87 ? 11.804 -4.043 10.495 1.00 68.81 87 ASP A O 1
ATOM 715 N N . THR A 1 88 ? 13.493 -4.854 11.709 1.00 60.16 88 THR A N 1
ATOM 716 C CA . THR A 1 88 ? 14.077 -3.544 12.025 1.00 60.16 88 THR A CA 1
ATOM 717 C C . THR A 1 88 ? 15.191 -3.119 11.076 1.00 60.16 88 THR A C 1
ATOM 719 O O . THR A 1 88 ? 15.765 -2.049 11.271 1.00 60.16 88 THR A O 1
ATOM 722 N N . VAL A 1 89 ? 15.481 -3.907 10.033 1.00 54.72 89 VAL A N 1
ATOM 723 C CA . VAL A 1 89 ? 16.555 -3.600 9.083 1.00 54.72 89 VAL A CA 1
ATOM 724 C C . VAL A 1 89 ? 16.156 -2.412 8.204 1.00 54.72 89 VAL A C 1
ATOM 726 O O . VAL A 1 89 ? 15.613 -2.541 7.108 1.00 54.72 89 VAL A O 1
ATOM 729 N N . THR A 1 90 ? 16.445 -1.215 8.702 1.00 54.31 90 THR A N 1
ATOM 730 C CA . THR A 1 90 ? 16.535 0.016 7.927 1.00 54.31 90 THR A CA 1
ATOM 731 C C . THR A 1 90 ? 17.659 -0.146 6.913 1.00 54.31 90 THR A C 1
ATOM 733 O O . THR A 1 90 ? 18.816 -0.379 7.272 1.00 54.31 90 THR A O 1
ATOM 736 N N . SER A 1 91 ? 17.342 -0.026 5.623 1.00 52.00 91 SER A N 1
ATOM 737 C CA . SER A 1 91 ? 18.380 0.038 4.598 1.00 52.00 91 SER A CA 1
ATOM 738 C C . SER A 1 91 ? 19.190 1.314 4.831 1.00 52.00 91 SER A C 1
ATOM 740 O O . SER A 1 91 ? 18.751 2.414 4.501 1.00 52.00 91 SER A O 1
ATOM 742 N N . ARG A 1 92 ? 20.372 1.169 5.443 1.00 47.78 92 ARG A N 1
ATOM 743 C CA . ARG A 1 92 ? 21.256 2.265 5.892 1.00 47.78 92 ARG A CA 1
ATOM 744 C C . ARG A 1 92 ? 21.741 3.198 4.770 1.00 47.78 92 ARG A C 1
ATOM 746 O O . ARG A 1 92 ? 22.455 4.150 5.052 1.00 47.78 92 ARG A O 1
ATOM 753 N N . LYS A 1 93 ? 21.392 2.920 3.509 1.00 48.75 93 LYS A N 1
ATOM 754 C CA . LYS A 1 93 ? 21.844 3.645 2.311 1.00 48.75 93 LYS A CA 1
ATOM 755 C C . LYS A 1 93 ? 20.713 4.293 1.502 1.00 48.75 93 LYS A C 1
ATOM 757 O O . LYS A 1 93 ? 20.979 4.811 0.422 1.00 48.75 93 LYS A O 1
ATOM 762 N N . ALA A 1 94 ? 19.462 4.252 1.965 1.00 54.12 94 ALA A N 1
ATOM 763 C CA . ALA A 1 94 ? 18.366 4.870 1.223 1.00 54.12 94 ALA A CA 1
ATOM 764 C C . ALA A 1 94 ? 18.333 6.396 1.466 1.00 54.12 94 ALA A C 1
ATOM 766 O O . ALA A 1 94 ? 18.330 6.810 2.625 1.00 54.12 94 ALA A O 1
ATOM 767 N N . PRO A 1 95 ? 18.242 7.240 0.420 1.00 55.44 95 PRO A N 1
ATOM 768 C CA . PRO A 1 95 ? 18.157 8.699 0.573 1.00 55.44 95 PRO A CA 1
ATOM 769 C C . PRO A 1 95 ? 16.848 9.188 1.228 1.00 55.44 95 PRO A C 1
ATOM 771 O O . PRO A 1 95 ? 16.700 10.379 1.486 1.00 55.44 95 PRO A O 1
ATOM 774 N N . PHE A 1 96 ? 15.897 8.290 1.517 1.00 62.62 96 PHE A N 1
ATOM 775 C CA . PHE A 1 96 ? 14.581 8.611 2.075 1.00 62.62 96 PHE A CA 1
ATOM 776 C C . PHE A 1 96 ? 14.268 7.810 3.344 1.00 62.62 96 PHE A C 1
ATOM 778 O O . PHE A 1 96 ? 14.806 6.723 3.571 1.00 62.62 96 PHE A O 1
ATOM 785 N N . LYS A 1 97 ? 13.334 8.339 4.151 1.00 65.62 97 LYS A N 1
ATOM 786 C CA . LYS A 1 97 ? 12.828 7.700 5.374 1.00 65.62 97 LYS A CA 1
ATOM 787 C C . LYS A 1 97 ? 12.360 6.274 5.070 1.00 65.62 97 LYS A C 1
ATOM 789 O O . LYS A 1 97 ? 11.401 6.062 4.330 1.00 65.62 97 LYS A O 1
ATOM 794 N N . THR A 1 98 ? 13.013 5.293 5.686 1.00 71.44 98 THR A N 1
ATOM 795 C CA . THR A 1 98 ? 12.542 3.907 5.640 1.00 71.44 98 THR A CA 1
ATOM 796 C C . THR A 1 98 ? 11.352 3.755 6.584 1.00 71.44 98 THR A C 1
ATOM 798 O O . THR A 1 98 ? 11.406 4.175 7.741 1.00 71.44 98 THR A O 1
ATOM 801 N N . VAL A 1 99 ? 10.269 3.158 6.092 1.00 82.31 99 VAL A N 1
ATOM 802 C CA . VAL A 1 99 ? 9.090 2.843 6.905 1.00 82.31 99 VAL A CA 1
ATOM 803 C C . VAL A 1 99 ? 9.342 1.534 7.637 1.00 82.31 99 VAL A C 1
ATOM 805 O O . VAL A 1 99 ? 9.731 0.540 7.024 1.00 82.31 99 VAL A O 1
ATOM 808 N N . LYS A 1 100 ? 9.115 1.525 8.953 1.00 87.88 100 LYS A N 1
ATOM 809 C CA . LYS A 1 100 ? 9.205 0.298 9.747 1.00 87.88 100 LYS A CA 1
ATOM 810 C C . LYS A 1 100 ? 8.048 -0.618 9.358 1.00 87.88 100 LYS A C 1
ATOM 812 O O . LYS A 1 100 ? 6.888 -0.263 9.567 1.00 87.88 100 LYS A O 1
ATOM 817 N N . THR A 1 101 ? 8.372 -1.777 8.798 1.00 91.50 101 THR A N 1
ATOM 818 C CA . THR A 1 101 ? 7.383 -2.758 8.343 1.00 91.50 101 THR A CA 1
ATOM 819 C C . THR A 1 101 ? 7.723 -4.151 8.823 1.00 91.50 101 THR A C 1
ATOM 821 O O . THR A 1 101 ? 8.880 -4.431 9.112 1.00 91.50 101 THR A O 1
ATOM 824 N N . ILE A 1 102 ? 6.708 -5.003 8.910 1.00 93.62 102 ILE A N 1
ATOM 825 C CA . ILE A 1 102 ? 6.844 -6.418 9.249 1.00 93.62 102 ILE A CA 1
ATOM 826 C C . ILE A 1 102 ? 6.640 -7.213 7.961 1.00 93.62 102 ILE A C 1
ATOM 828 O O . ILE A 1 1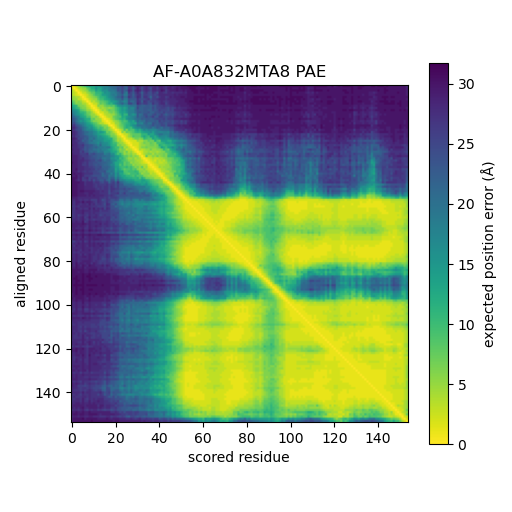02 ? 5.558 -7.169 7.360 1.00 93.62 102 ILE A O 1
ATOM 832 N N . GLN A 1 103 ? 7.687 -7.891 7.496 1.00 92.62 103 GLN A N 1
ATOM 833 C CA . GLN A 1 103 ? 7.623 -8.615 6.229 1.00 92.62 103 GLN A CA 1
ATOM 834 C C . GLN A 1 103 ? 6.713 -9.840 6.374 1.00 92.62 103 GLN A C 1
ATOM 836 O O . GLN A 1 103 ? 6.874 -10.633 7.295 1.00 92.62 103 GLN A O 1
ATOM 841 N N . ASN A 1 104 ? 5.781 -10.025 5.437 1.00 94.06 104 ASN A N 1
ATOM 842 C CA . ASN A 1 104 ? 4.837 -11.147 5.403 1.00 94.06 104 ASN A CA 1
ATOM 843 C C . ASN A 1 104 ? 3.977 -11.299 6.677 1.00 94.06 104 ASN A C 1
ATOM 845 O O . ASN A 1 104 ? 3.535 -12.403 6.986 1.00 94.06 104 ASN A O 1
ATOM 849 N N . ALA A 1 105 ? 3.716 -10.204 7.398 1.00 95.94 105 ALA A N 1
ATOM 850 C CA . ALA A 1 105 ? 2.821 -10.203 8.554 1.00 95.94 105 ALA A CA 1
ATOM 851 C C . ALA A 1 105 ? 1.396 -10.643 8.194 1.00 95.94 105 ALA A C 1
ATOM 853 O O . ALA A 1 105 ? 0.960 -10.515 7.045 1.00 95.94 105 ALA A O 1
ATOM 854 N N . ASN A 1 106 ? 0.625 -11.053 9.192 1.00 96.88 106 ASN A N 1
ATOM 855 C CA . ASN A 1 106 ? -0.801 -11.286 9.032 1.00 96.88 106 ASN A CA 1
ATOM 856 C C . ASN A 1 106 ? -1.537 -9.956 8.836 1.00 96.88 106 ASN A C 1
ATOM 858 O O . ASN A 1 106 ? -1.296 -8.979 9.550 1.00 96.88 106 ASN A O 1
ATOM 862 N N . VAL A 1 107 ? -2.460 -9.910 7.875 1.00 97.44 107 VAL A N 1
ATOM 863 C CA . VAL A 1 107 ? -3.349 -8.753 7.701 1.00 97.44 107 VAL A CA 1
ATOM 864 C C . VAL A 1 107 ? -4.298 -8.690 8.901 1.00 97.44 107 VAL A C 1
ATOM 866 O O . VAL A 1 107 ? -4.849 -9.710 9.319 1.00 97.44 107 VAL A O 1
ATOM 869 N N . ALA A 1 108 ? -4.499 -7.502 9.469 1.00 97.44 108 ALA A N 1
ATOM 870 C CA . ALA A 1 108 ? -5.482 -7.297 10.525 1.00 97.44 108 ALA A CA 1
ATOM 871 C C . ALA A 1 108 ? -6.884 -7.738 10.059 1.00 97.44 108 ALA A C 1
ATOM 873 O O . ALA A 1 108 ? -7.214 -7.682 8.878 1.00 97.44 108 ALA A O 1
ATOM 874 N N . LYS A 1 109 ? -7.740 -8.185 10.981 1.00 95.81 109 LYS A N 1
ATOM 875 C CA . LYS A 1 109 ? -9.104 -8.608 10.628 1.00 95.81 109 LYS A CA 1
ATOM 876 C C . LYS A 1 109 ? -9.982 -7.393 10.303 1.00 95.81 109 LYS A C 1
ATOM 878 O O . LYS A 1 109 ? -9.985 -6.420 11.056 1.00 95.81 109 LYS A O 1
ATOM 883 N N . GLY A 1 110 ? -10.768 -7.480 9.231 1.00 94.06 110 GLY A N 1
ATOM 884 C CA . GLY A 1 110 ? -11.739 -6.455 8.835 1.00 94.06 110 GLY A CA 1
ATOM 885 C C . GLY A 1 110 ? -11.780 -6.215 7.327 1.00 94.06 110 GLY A C 1
ATOM 886 O O . GLY A 1 110 ? -11.100 -6.894 6.561 1.00 94.06 110 GLY A O 1
ATOM 887 N N . LYS A 1 111 ? -12.592 -5.240 6.905 1.00 97.00 111 LYS A N 1
ATOM 888 C CA . LYS A 1 111 ? -12.579 -4.700 5.540 1.00 97.00 111 LYS A CA 1
ATOM 889 C C . LYS A 1 111 ? -11.792 -3.397 5.539 1.00 97.00 111 LYS A C 1
ATOM 891 O O . LYS A 1 111 ? -12.011 -2.554 6.407 1.00 97.00 111 LYS A O 1
ATOM 896 N N . PHE A 1 112 ? -10.922 -3.234 4.553 1.00 97.81 112 PHE A N 1
ATOM 897 C CA . PHE A 1 112 ? -10.103 -2.040 4.384 1.00 97.81 112 PHE A CA 1
ATOM 898 C C . PHE A 1 112 ? -10.295 -1.486 2.973 1.00 97.81 112 PHE A C 1
ATOM 900 O O . PHE A 1 112 ? -10.365 -2.278 2.029 1.00 97.81 112 PHE A O 1
ATOM 907 N N . PRO A 1 113 ? -10.376 -0.158 2.800 1.00 98.44 113 PRO A N 1
ATOM 908 C CA . PRO A 1 113 ? -10.300 0.440 1.476 1.00 98.44 113 PRO A CA 1
ATOM 909 C C . PRO A 1 113 ? -8.954 0.116 0.813 1.00 98.44 113 PRO A C 1
ATOM 911 O O . PRO A 1 113 ? -7.910 0.085 1.472 1.00 98.44 113 PRO A O 1
ATOM 914 N N . LEU A 1 114 ? -8.995 -0.121 -0.499 1.00 98.56 114 LEU A N 1
ATOM 915 C CA . LEU A 1 114 ? -7.817 -0.350 -1.330 1.00 98.56 114 LEU A CA 1
ATOM 916 C C . LEU A 1 114 ? -7.384 0.961 -1.991 1.00 98.56 114 LEU A C 1
ATOM 918 O O . LEU A 1 114 ? -8.197 1.644 -2.609 1.00 98.56 114 LEU A O 1
ATOM 922 N N . LEU A 1 115 ? -6.094 1.272 -1.906 1.00 98.56 115 LEU A N 1
ATOM 923 C CA . LEU A 1 115 ? -5.469 2.399 -2.587 1.00 98.56 115 LEU A CA 1
ATOM 924 C C . LEU A 1 115 ? -4.347 1.900 -3.498 1.00 98.56 115 LEU A C 1
ATOM 926 O O . LEU A 1 115 ? -3.387 1.291 -3.030 1.00 98.56 115 LEU A O 1
ATOM 930 N N . LEU A 1 116 ? -4.450 2.180 -4.795 1.00 97.69 116 LEU A N 1
ATOM 931 C CA . LEU A 1 116 ? -3.391 1.898 -5.762 1.00 97.69 116 LEU A CA 1
ATOM 932 C C . LEU A 1 116 ? -2.512 3.138 -5.938 1.00 97.69 116 LEU A C 1
ATOM 934 O O . LEU A 1 116 ? -3.021 4.237 -6.146 1.00 97.69 116 LEU A O 1
ATOM 938 N N . VAL A 1 117 ? -1.196 2.960 -5.866 1.00 96.12 117 VAL A N 1
ATOM 939 C CA . VAL A 1 117 ? -0.214 4.041 -5.976 1.00 96.12 117 VAL A CA 1
ATOM 940 C C . VAL A 1 117 ? 0.728 3.766 -7.140 1.00 96.12 117 VAL A C 1
ATOM 942 O O . VAL A 1 117 ? 1.452 2.770 -7.169 1.00 96.12 117 VAL A O 1
ATOM 945 N N . SER A 1 118 ? 0.740 4.700 -8.084 1.00 94.44 118 SER A N 1
ATOM 946 C CA . SER A 1 118 ? 1.697 4.761 -9.181 1.00 94.44 118 SER A CA 1
ATOM 947 C C . SER A 1 118 ? 2.746 5.817 -8.868 1.00 94.44 118 SER A C 1
ATOM 949 O O . SER A 1 118 ? 2.404 6.925 -8.460 1.00 94.44 118 SER A O 1
ATOM 951 N N . HIS A 1 119 ? 4.015 5.504 -9.100 1.00 92.69 119 HIS A N 1
ATOM 952 C CA . HIS A 1 119 ? 5.077 6.501 -9.017 1.00 92.69 119 HIS A CA 1
ATOM 953 C C . HIS A 1 119 ? 5.189 7.314 -10.318 1.00 92.69 119 HIS A C 1
ATOM 955 O O . HIS A 1 119 ? 4.695 6.901 -11.370 1.00 92.69 119 HIS A O 1
ATOM 961 N N . GLY A 1 120 ? 5.856 8.468 -10.239 1.00 90.50 120 GLY A N 1
ATOM 962 C CA . GLY A 1 120 ? 6.265 9.252 -11.407 1.00 90.50 120 GLY A CA 1
ATOM 963 C C . GLY A 1 120 ? 7.551 8.725 -12.057 1.00 90.50 120 GLY A C 1
ATOM 964 O O . GLY A 1 120 ? 8.155 7.755 -11.589 1.00 90.50 120 GLY A O 1
ATOM 965 N N . THR A 1 121 ? 7.988 9.381 -13.131 1.00 89.44 121 THR A N 1
ATOM 966 C CA . THR A 1 121 ? 9.238 9.072 -13.846 1.00 89.44 121 THR A CA 1
ATOM 967 C C . THR A 1 121 ? 10.452 9.103 -12.912 1.00 89.44 121 THR A C 1
ATOM 969 O O . THR A 1 121 ? 10.558 9.976 -12.055 1.00 89.44 121 THR A O 1
ATOM 972 N N . GLY A 1 122 ? 11.361 8.131 -13.053 1.00 86.44 122 GLY A N 1
ATOM 973 C CA . GLY A 1 122 ? 12.531 7.973 -12.171 1.00 86.44 122 GLY A CA 1
ATOM 974 C C . GLY A 1 122 ? 12.214 7.386 -10.787 1.00 86.44 122 GLY A C 1
ATOM 975 O O . GLY A 1 122 ? 13.120 7.113 -9.999 1.00 86.44 122 GLY A O 1
ATOM 976 N N . GLY A 1 123 ? 10.935 7.159 -10.484 1.00 90.44 123 GLY A N 1
ATOM 977 C CA . GLY A 1 123 ? 10.490 6.533 -9.248 1.00 90.44 123 GLY A CA 1
ATOM 978 C C . GLY A 1 123 ? 10.532 5.006 -9.273 1.00 90.44 123 GLY A C 1
ATOM 979 O O . GLY A 1 123 ? 10.966 4.366 -10.232 1.00 90.44 123 GLY A O 1
ATOM 980 N N . ASN A 1 124 ? 10.051 4.432 -8.177 1.00 91.44 124 ASN A N 1
ATOM 981 C CA . ASN A 1 124 ? 9.807 3.012 -8.005 1.00 91.44 124 ASN A CA 1
ATOM 982 C C . ASN A 1 124 ? 8.696 2.780 -6.967 1.00 91.44 124 ASN A C 1
ATOM 984 O O . ASN A 1 124 ? 8.164 3.715 -6.361 1.00 91.44 124 ASN A O 1
ATOM 988 N N . ARG A 1 125 ? 8.372 1.508 -6.722 1.00 92.19 125 ARG A N 1
ATOM 989 C CA . ARG A 1 125 ? 7.357 1.060 -5.750 1.00 92.19 125 ARG A CA 1
ATOM 990 C C . ARG A 1 125 ? 7.579 1.531 -4.299 1.00 92.19 125 ARG A C 1
ATOM 992 O O . ARG A 1 125 ? 6.660 1.420 -3.491 1.00 92.19 125 ARG A O 1
ATOM 999 N N . PHE A 1 126 ? 8.743 2.090 -3.965 1.00 91.12 126 PHE A N 1
ATOM 1000 C CA . PHE A 1 126 ? 9.078 2.655 -2.653 1.00 91.12 126 PHE A CA 1
ATOM 1001 C C . PHE A 1 126 ? 9.167 4.192 -2.623 1.00 91.12 126 PHE A C 1
ATOM 1003 O O . PHE A 1 126 ? 9.404 4.760 -1.560 1.00 91.12 126 PHE A O 1
ATOM 1010 N N . SER A 1 127 ? 8.961 4.900 -3.739 1.00 89.75 127 SER A N 1
ATOM 1011 C CA . SER A 1 127 ? 9.156 6.362 -3.795 1.00 89.75 127 SER A CA 1
ATOM 1012 C C . SER A 1 127 ? 8.216 7.173 -2.893 1.00 89.75 127 SER A C 1
ATOM 1014 O O . SER A 1 127 ? 8.554 8.283 -2.494 1.00 89.75 127 SER A O 1
ATOM 1016 N N . MET A 1 128 ? 7.037 6.639 -2.561 1.00 91.00 128 MET A N 1
ATOM 1017 C CA . MET A 1 128 ? 5.995 7.339 -1.791 1.00 91.00 128 MET A CA 1
ATOM 1018 C C . MET A 1 128 ? 5.721 6.680 -0.432 1.00 91.00 128 MET A C 1
ATOM 1020 O O . MET A 1 128 ? 4.617 6.779 0.103 1.00 91.00 128 MET A O 1
ATOM 1024 N N . THR A 1 129 ? 6.709 5.999 0.155 1.00 91.38 129 THR A N 1
ATOM 1025 C CA . THR A 1 129 ? 6.539 5.266 1.424 1.00 91.38 129 THR A CA 1
ATOM 1026 C C . THR A 1 129 ? 6.070 6.150 2.581 1.00 91.38 129 THR A C 1
ATOM 1028 O O . THR A 1 129 ? 5.293 5.689 3.410 1.00 91.38 129 THR A O 1
ATOM 1031 N N . TRP A 1 130 ? 6.442 7.432 2.612 1.00 89.56 130 TRP A N 1
ATOM 1032 C CA . TRP A 1 130 ? 5.961 8.399 3.609 1.00 89.56 130 TRP A CA 1
ATOM 1033 C C . TRP A 1 130 ? 4.435 8.611 3.566 1.00 89.56 130 TRP A C 1
ATOM 1035 O O . TRP A 1 130 ? 3.802 8.748 4.610 1.00 89.56 130 TRP A O 1
ATOM 1045 N N . PHE A 1 131 ? 3.836 8.611 2.372 1.00 93.12 131 PHE A N 1
ATOM 1046 C CA . PHE A 1 131 ? 2.389 8.726 2.174 1.00 93.12 131 PHE A CA 1
ATOM 1047 C C . PHE A 1 131 ? 1.702 7.394 2.481 1.00 93.12 131 PHE A C 1
ATOM 1049 O O . PHE A 1 131 ? 0.725 7.346 3.228 1.00 93.12 131 PHE A O 1
ATOM 1056 N N . ILE A 1 132 ? 2.274 6.302 1.969 1.00 94.94 132 ILE A N 1
ATOM 1057 C CA . ILE A 1 132 ? 1.802 4.935 2.205 1.00 94.94 132 ILE A CA 1
ATOM 1058 C C . ILE A 1 132 ? 1.736 4.634 3.711 1.00 94.94 132 ILE A C 1
ATOM 1060 O O . ILE A 1 132 ? 0.727 4.113 4.178 1.00 94.94 132 ILE A O 1
ATOM 1064 N N . GLU A 1 133 ? 2.758 5.020 4.486 1.00 94.38 133 GLU A N 1
ATOM 1065 C CA . GLU A 1 133 ? 2.796 4.865 5.948 1.00 94.38 133 GLU A CA 1
ATOM 1066 C C . GLU A 1 133 ? 1.554 5.469 6.607 1.00 94.38 133 GLU A C 1
ATOM 1068 O O . GLU A 1 133 ? 0.897 4.817 7.422 1.00 94.38 133 GLU A O 1
ATOM 1073 N N . LYS A 1 134 ? 1.201 6.700 6.223 1.00 94.62 134 LYS A N 1
ATOM 1074 C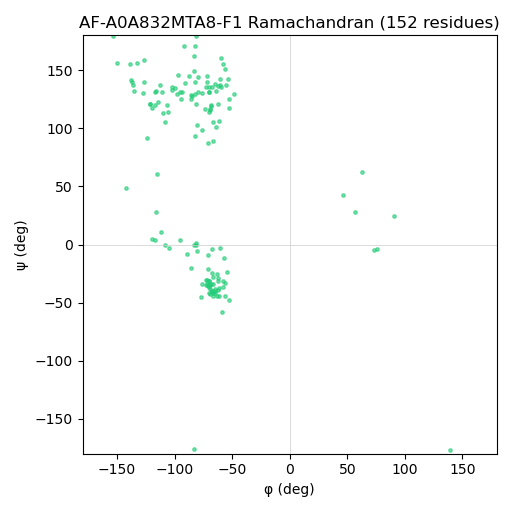 CA . LYS A 1 134 ? 0.038 7.399 6.774 1.00 94.62 134 LYS A CA 1
ATOM 1075 C C . LYS A 1 134 ? -1.265 6.731 6.374 1.00 94.62 134 LYS A C 1
ATOM 1077 O O . LYS A 1 134 ? -2.111 6.522 7.238 1.00 94.62 134 LYS A O 1
ATOM 1082 N N . MET A 1 135 ? -1.412 6.337 5.113 1.00 97.50 135 MET A N 1
ATOM 1083 C CA . MET A 1 135 ? -2.634 5.685 4.640 1.00 97.50 135 MET A CA 1
ATOM 1084 C C . MET A 1 135 ? -2.858 4.328 5.315 1.00 97.50 135 MET A C 1
ATOM 1086 O O . MET A 1 135 ? -3.968 4.041 5.762 1.00 97.50 135 MET A O 1
ATOM 1090 N N . VAL A 1 136 ? -1.810 3.520 5.496 1.00 97.12 136 VAL A N 1
ATOM 1091 C CA . VAL A 1 136 ? -1.934 2.242 6.216 1.00 97.12 136 VAL A CA 1
ATOM 1092 C C . VAL A 1 136 ? -2.301 2.461 7.685 1.00 97.12 136 VAL A C 1
ATOM 1094 O O . VAL A 1 136 ? -3.157 1.754 8.216 1.00 97.12 136 VAL A O 1
ATOM 1097 N N . GLN A 1 137 ? -1.729 3.477 8.340 1.00 94.88 137 GLN A N 1
ATOM 1098 C CA . GLN A 1 137 ? -2.100 3.845 9.714 1.00 94.88 137 GLN A CA 1
ATOM 1099 C C . GLN A 1 137 ? -3.571 4.283 9.837 1.00 94.88 137 GLN A C 1
ATOM 1101 O O . GLN A 1 137 ? -4.176 4.056 10.884 1.00 94.88 137 GLN A O 1
ATOM 1106 N N . GLN A 1 138 ? -4.163 4.839 8.772 1.00 95.69 138 GLN A N 1
ATOM 1107 C CA . GLN A 1 138 ? -5.600 5.143 8.679 1.00 95.69 138 GLN A CA 1
ATOM 1108 C C . GLN A 1 138 ? -6.467 3.926 8.300 1.00 95.69 138 GLN A C 1
ATOM 1110 O O . GLN A 1 138 ? -7.684 4.047 8.192 1.00 95.69 138 GLN A O 1
ATOM 1115 N N . GLY A 1 139 ? -5.871 2.744 8.117 1.00 96.94 139 GLY A N 1
ATOM 1116 C CA . GLY A 1 139 ? -6.592 1.511 7.805 1.00 96.94 139 GLY A CA 1
ATOM 1117 C C . GLY A 1 139 ? -6.779 1.244 6.312 1.00 96.94 139 GLY A C 1
ATOM 1118 O O . GLY A 1 139 ? -7.709 0.537 5.951 1.00 96.94 139 GLY A O 1
ATOM 1119 N N . TYR A 1 140 ? -5.934 1.778 5.431 1.00 98.44 140 TYR A N 1
ATOM 1120 C CA . TYR A 1 140 ? -5.941 1.392 4.016 1.00 98.44 140 TYR A CA 1
ATOM 1121 C C . TYR A 1 140 ? -5.040 0.181 3.775 1.00 98.44 140 TYR A C 1
ATOM 1123 O O . TYR A 1 140 ? -3.963 0.071 4.362 1.00 98.44 140 TYR A O 1
ATOM 1131 N N . ILE A 1 141 ? -5.440 -0.688 2.846 1.00 98.62 141 ILE A N 1
ATOM 1132 C CA . ILE A 1 141 ? -4.484 -1.534 2.128 1.00 98.62 141 ILE A CA 1
ATOM 1133 C C . ILE A 1 141 ? -3.978 -0.707 0.954 1.00 98.62 141 ILE A C 1
ATOM 1135 O O . ILE A 1 141 ? -4.767 -0.205 0.155 1.00 98.62 141 ILE A O 1
ATOM 1139 N N . VAL A 1 142 ? -2.666 -0.554 0.848 1.00 98.44 142 VAL A N 1
ATOM 1140 C CA . VAL A 1 142 ? -2.034 0.242 -0.199 1.00 98.44 142 VAL A CA 1
ATOM 1141 C C . VAL A 1 142 ? -1.183 -0.666 -1.070 1.00 98.44 142 VAL A C 1
ATOM 1143 O O . VAL A 1 142 ? -0.401 -1.463 -0.560 1.00 98.44 142 VAL A O 1
ATOM 1146 N N . VAL A 1 143 ? -1.319 -0.550 -2.384 1.00 98.19 143 VAL A N 1
ATOM 1147 C CA . VAL A 1 143 ? -0.557 -1.330 -3.361 1.00 98.19 143 VAL A CA 1
ATOM 1148 C C . VAL A 1 143 ? 0.241 -0.366 -4.222 1.00 98.19 143 VAL A C 1
ATOM 1150 O O . VAL A 1 143 ? -0.342 0.459 -4.922 1.00 98.19 143 VAL A O 1
ATOM 1153 N N . SER A 1 144 ? 1.568 -0.458 -4.176 1.00 95.94 144 SER A N 1
ATOM 1154 C CA . SER A 1 144 ? 2.465 0.336 -5.014 1.00 95.94 144 SER A CA 1
ATOM 1155 C C . SER A 1 144 ? 3.165 -0.547 -6.041 1.00 95.94 144 SER A C 1
ATOM 1157 O O . SER A 1 144 ? 3.709 -1.603 -5.719 1.00 95.94 144 SER A O 1
ATOM 1159 N N . VAL A 1 145 ? 3.143 -0.123 -7.302 1.00 93.81 145 VAL A N 1
ATOM 1160 C CA . VAL A 1 145 ? 3.608 -0.938 -8.433 1.00 93.81 145 VAL A CA 1
ATOM 1161 C C . VAL A 1 145 ? 4.860 -0.320 -9.037 1.00 93.81 145 VAL A C 1
ATOM 1163 O O . VAL A 1 145 ? 4.927 0.893 -9.207 1.00 93.81 145 VAL A O 1
ATOM 1166 N N . GLY A 1 146 ? 5.847 -1.153 -9.366 1.00 92.75 146 GLY A N 1
ATOM 1167 C CA . GLY A 1 146 ? 6.945 -0.788 -10.253 1.00 92.75 146 GLY A CA 1
ATOM 1168 C C . GLY A 1 146 ? 6.507 -0.922 -11.709 1.00 92.75 146 GLY A C 1
ATOM 1169 O O . GLY A 1 146 ? 6.114 -2.003 -12.157 1.00 92.75 146 GLY A O 1
ATOM 1170 N N . HIS A 1 147 ? 6.576 0.169 -12.465 1.00 90.94 147 HIS A N 1
ATOM 1171 C CA . HIS A 1 147 ? 6.333 0.151 -13.903 1.00 90.94 147 HIS A CA 1
ATOM 1172 C C . HIS A 1 147 ? 7.449 -0.579 -14.652 1.00 90.94 147 HIS A C 1
ATOM 1174 O O . HIS A 1 147 ? 8.585 -0.106 -14.693 1.00 90.94 147 HIS A O 1
ATOM 1180 N N . TYR A 1 148 ? 7.112 -1.697 -15.301 1.00 89.62 148 TYR A N 1
ATOM 1181 C CA . TYR A 1 148 ? 8.011 -2.378 -16.241 1.00 89.62 148 TYR A CA 1
ATOM 1182 C C . TYR A 1 148 ? 8.634 -1.402 -17.248 1.00 89.62 148 TYR A C 1
ATOM 1184 O O . TYR A 1 148 ? 7.916 -0.621 -17.874 1.00 89.62 148 TYR A O 1
ATOM 1192 N N . GLY A 1 149 ? 9.960 -1.448 -17.385 1.00 87.75 149 GLY A N 1
ATOM 1193 C CA . GLY A 1 149 ? 10.727 -0.580 -18.285 1.00 87.75 149 GLY A CA 1
ATOM 1194 C C . GLY A 1 149 ? 10.863 0.883 -17.841 1.00 87.75 149 GLY A C 1
ATOM 1195 O O . GLY A 1 149 ? 11.578 1.634 -18.490 1.00 87.75 149 GLY A O 1
ATOM 1196 N N . ASN A 1 150 ? 10.220 1.302 -16.746 1.00 87.56 150 ASN A N 1
ATOM 1197 C CA . ASN A 1 150 ? 10.249 2.684 -16.259 1.00 87.56 150 ASN A CA 1
ATOM 1198 C C . ASN A 1 150 ? 10.284 2.730 -14.725 1.00 87.56 150 ASN A C 1
ATOM 1200 O O . ASN A 1 150 ? 9.471 3.407 -14.114 1.00 87.56 150 ASN A O 1
ATOM 1204 N N . THR A 1 151 ? 11.177 1.964 -14.096 1.00 88.62 151 THR A N 1
ATOM 1205 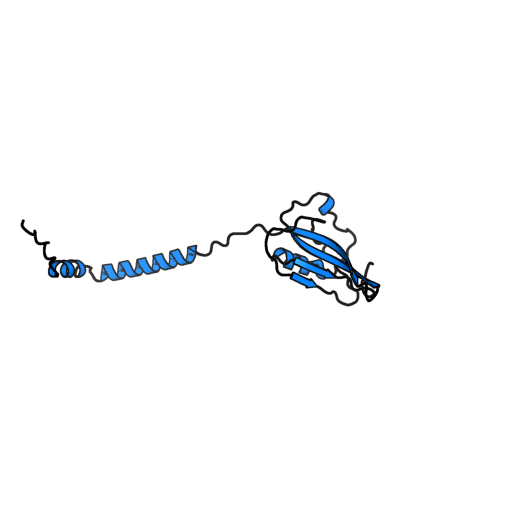C CA . THR A 1 151 ? 11.348 1.899 -12.635 1.00 88.62 151 THR A CA 1
ATOM 1206 C C . THR A 1 151 ? 12.829 1.892 -12.287 1.00 88.62 151 THR A C 1
ATOM 1208 O O . THR A 1 151 ? 13.619 1.230 -12.957 1.00 88.62 151 THR A O 1
ATOM 1211 N N . THR A 1 152 ? 13.213 2.614 -11.234 1.00 82.50 152 THR A N 1
ATOM 1212 C CA . THR A 1 152 ? 14.570 2.539 -10.677 1.00 82.50 152 THR A CA 1
ATOM 1213 C C . THR A 1 152 ? 14.744 1.310 -9.777 1.00 82.50 152 THR A C 1
ATOM 1215 O O . THR A 1 152 ? 13.832 0.953 -9.033 1.00 82.50 152 THR A O 1
ATOM 1218 N N . PHE A 1 153 ? 15.936 0.698 -9.803 1.00 64.19 153 PHE A N 1
ATOM 1219 C CA . PHE A 1 153 ? 16.321 -0.464 -8.977 1.00 64.19 153 PHE A CA 1
ATOM 1220 C C . PHE A 1 153 ? 15.488 -1.740 -9.229 1.00 64.19 153 PHE A C 1
ATOM 1222 O O . PHE A 1 153 ? 14.800 -2.229 -8.325 1.00 64.19 153 PHE A O 1
ATOM 1229 N N . ASN A 1 154 ? 15.557 -2.260 -10.461 1.00 55.72 154 ASN A N 1
ATOM 1230 C CA . ASN A 1 154 ? 15.015 -3.579 -10.818 1.00 55.72 154 ASN A CA 1
ATOM 1231 C C . ASN A 1 154 ? 15.800 -4.717 -10.163 1.00 55.72 154 ASN A C 1
ATOM 1233 O O . ASN A 1 154 ? 17.049 -4.655 -10.202 1.00 55.72 154 ASN A O 1
#

Radius of gyration: 33.14 Å; Cα contacts (8 Å, |Δi|>4): 204; chains: 1; bounding box: 96×43×67 Å

Solvent-accessible surface area (backbone atoms only — not comparable to full-atom values): 9370 Å² total; per-residue (Å²): 139,87,84,82,82,78,85,82,80,66,72,66,62,62,54,58,67,66,71,68,67,52,73,65,54,58,54,47,52,51,54,53,49,54,50,53,51,56,54,55,62,70,63,71,74,75,76,78,81,69,82,77,45,42,41,18,32,42,79,49,73,48,67,44,72,94,74,74,40,56,33,49,28,38,40,35,27,28,12,78,70,79,74,52,81,82,36,64,73,64,69,92,80,57,98,59,83,74,75,78,39,26,74,72,45,61,73,49,90,79,88,56,59,78,44,81,45,77,59,59,89,82,24,25,49,66,70,56,43,73,59,50,53,53,43,21,52,74,46,22,34,35,38,20,39,25,48,69,98,54,43,54,88,126